Protein AF-A0A346PK46-F1 (afdb_monomer_lite)

Secondary structure (DSSP, 8-state):
-HHHHHHHHHT-SS--------STTS-HHHHHHHHHTT-TT----------------

Structure (mmCIF, N/CA/C/O backbone):
data_AF-A0A346PK46-F1
#
_entry.id   AF-A0A346PK46-F1
#
loop_
_atom_site.group_PDB
_atom_site.id
_atom_site.type_symbol
_atom_site.label_atom_id
_atom_site.label_alt_id
_atom_site.label_comp_id
_atom_site.label_asym_id
_atom_site.label_entity_id
_atom_site.label_seq_id
_atom_site.pdbx_PDB_ins_code
_atom_site.Cartn_x
_atom_site.Cartn_y
_atom_site.Cartn_z
_atom_site.occupancy
_atom_site.B_iso_or_equiv
_atom_site.auth_seq_id
_atom_site.auth_comp_id
_atom_site.auth_asym_id
_atom_site.auth_atom_id
_atom_site.pdbx_PDB_model_num
ATOM 1 N N . MET A 1 1 ? 5.313 14.397 6.178 1.00 79.94 1 MET A N 1
ATOM 2 C CA . MET A 1 1 ? 6.093 13.736 5.097 1.00 79.94 1 MET A CA 1
ATOM 3 C C . MET A 1 1 ? 5.166 12.842 4.266 1.00 79.94 1 MET A C 1
ATOM 5 O O . MET A 1 1 ? 4.064 12.570 4.716 1.00 79.94 1 MET A O 1
ATOM 9 N N . GLU A 1 2 ? 5.556 12.387 3.067 1.00 84.00 2 GLU A N 1
ATOM 10 C CA . GLU A 1 2 ? 4.685 11.574 2.179 1.00 84.00 2 GLU A CA 1
ATOM 11 C C . GLU A 1 2 ? 4.247 10.233 2.807 1.00 84.00 2 GLU A C 1
ATOM 13 O O . GLU A 1 2 ? 3.099 9.826 2.644 1.00 84.00 2 GLU A O 1
ATOM 18 N N . LEU A 1 3 ? 5.132 9.578 3.571 1.00 85.81 3 LEU A N 1
ATOM 19 C CA . LEU A 1 3 ? 4.827 8.335 4.298 1.00 85.81 3 LEU A CA 1
ATOM 20 C C . LEU A 1 3 ? 3.767 8.522 5.391 1.00 85.81 3 LEU A C 1
ATOM 22 O O . LEU A 1 3 ? 2.895 7.672 5.554 1.00 85.81 3 LEU A O 1
ATOM 26 N N . GLU A 1 4 ? 3.825 9.635 6.124 1.00 88.12 4 GLU A N 1
ATOM 27 C CA . GLU A 1 4 ? 2.846 9.949 7.174 1.00 88.12 4 GLU A CA 1
ATOM 28 C C . GLU A 1 4 ? 1.453 10.118 6.569 1.00 88.12 4 GLU A C 1
ATOM 30 O O . GLU A 1 4 ? 0.500 9.535 7.065 1.00 88.12 4 GLU A O 1
ATOM 35 N N . HIS A 1 5 ? 1.352 10.811 5.432 1.00 89.25 5 HIS A N 1
ATOM 36 C CA . HIS A 1 5 ? 0.074 11.008 4.753 1.00 89.25 5 HIS A CA 1
ATOM 37 C C . HIS A 1 5 ? -0.538 9.691 4.256 1.00 89.25 5 HIS A C 1
ATOM 39 O O . HIS A 1 5 ? -1.733 9.460 4.409 1.00 89.25 5 HIS A O 1
ATOM 45 N N . LEU A 1 6 ? 0.284 8.792 3.699 1.00 90.31 6 LEU A N 1
ATOM 46 C CA . LEU A 1 6 ? -0.174 7.446 3.336 1.00 90.31 6 LEU A CA 1
ATOM 47 C C . LEU A 1 6 ? -0.662 6.675 4.565 1.00 90.31 6 LEU A C 1
ATOM 49 O O . LEU A 1 6 ? -1.708 6.036 4.510 1.00 90.31 6 LEU A O 1
ATOM 53 N N . THR A 1 7 ? 0.073 6.774 5.674 1.00 88.12 7 THR A N 1
ATOM 54 C CA . THR A 1 7 ? -0.282 6.117 6.937 1.00 88.12 7 THR A CA 1
ATOM 55 C C . THR A 1 7 ? -1.622 6.623 7.465 1.00 88.12 7 THR A C 1
ATOM 57 O O . THR A 1 7 ? -2.459 5.807 7.824 1.00 88.12 7 THR A O 1
ATOM 60 N N . GLU A 1 8 ? -1.855 7.935 7.456 1.00 90.19 8 GLU A N 1
ATOM 61 C CA . GLU A 1 8 ? -3.127 8.542 7.866 1.00 90.19 8 GLU A CA 1
ATOM 62 C C . GLU A 1 8 ? -4.300 8.058 7.007 1.00 90.19 8 GLU A C 1
ATOM 64 O O . GLU A 1 8 ? -5.341 7.691 7.545 1.00 90.19 8 GLU A O 1
ATOM 69 N N . CYS A 1 9 ? -4.136 7.989 5.682 1.00 91.00 9 CYS A N 1
ATOM 70 C CA . CYS A 1 9 ? -5.195 7.499 4.800 1.00 91.00 9 CYS A CA 1
ATOM 71 C C . CYS A 1 9 ? -5.555 6.029 5.050 1.00 91.00 9 CYS A C 1
ATOM 73 O O . CYS A 1 9 ? -6.709 5.648 4.879 1.00 91.00 9 CYS A O 1
ATOM 75 N N . PHE A 1 10 ? -4.588 5.194 5.437 1.00 87.81 10 PHE A N 1
ATOM 76 C CA . PHE A 1 10 ? -4.856 3.792 5.756 1.00 87.81 10 PHE A CA 1
ATOM 77 C C . PHE A 1 10 ? -5.572 3.602 7.103 1.00 87.81 10 PHE A C 1
ATOM 79 O O . PHE A 1 10 ? -6.230 2.583 7.280 1.00 87.81 10 PHE A O 1
ATOM 86 N N . GLU A 1 11 ? -5.460 4.557 8.032 1.00 89.88 11 GLU A N 1
ATOM 87 C CA . GLU A 1 11 ? -6.198 4.563 9.309 1.00 89.88 11 GLU A CA 1
ATOM 88 C C . GLU A 1 11 ? -7.593 5.208 9.197 1.00 89.88 11 GLU A C 1
ATOM 90 O O . GLU A 1 11 ? -8.292 5.346 10.198 1.00 89.88 11 GLU A O 1
ATOM 95 N N . SER A 1 12 ? -8.003 5.643 8.000 1.00 91.38 12 SER A N 1
ATOM 96 C CA . SER A 1 12 ? -9.315 6.254 7.781 1.00 91.38 12 SER A CA 1
ATOM 97 C C . SER A 1 12 ? -10.436 5.234 7.995 1.00 91.38 12 SER A C 1
ATOM 99 O O . SER A 1 12 ? -10.412 4.132 7.445 1.00 91.38 12 SER A O 1
ATOM 101 N N . ASP A 1 13 ? -11.478 5.637 8.728 1.00 92.38 13 ASP A N 1
ATOM 102 C CA . ASP A 1 13 ? -12.714 4.855 8.884 1.00 92.38 13 ASP A CA 1
ATOM 103 C C . ASP A 1 13 ? -13.504 4.737 7.562 1.00 92.38 13 ASP A C 1
ATOM 105 O O . ASP A 1 13 ? -14.485 3.992 7.464 1.00 92.38 13 ASP A O 1
ATOM 109 N N . THR A 1 14 ? -13.101 5.488 6.531 1.00 92.75 14 THR A N 1
ATOM 110 C CA . THR A 1 14 ? -13.691 5.456 5.193 1.00 92.75 14 THR A CA 1
ATOM 111 C C . THR A 1 14 ? -12.722 4.915 4.150 1.00 92.75 14 THR A C 1
ATOM 113 O O . THR A 1 14 ? -11.506 4.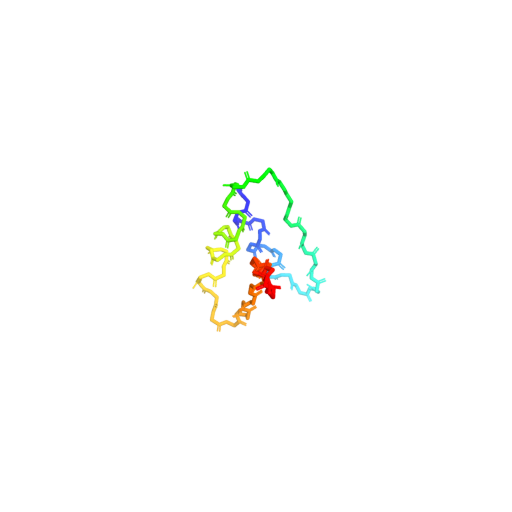993 4.285 1.00 92.75 14 THR A O 1
ATOM 116 N N . ALA A 1 15 ? -13.269 4.385 3.055 1.00 91.00 15 ALA A N 1
ATOM 117 C CA . ALA A 1 15 ? -12.457 3.915 1.941 1.00 91.00 15 ALA A CA 1
ATOM 118 C C . ALA A 1 15 ? -11.790 5.094 1.206 1.00 91.00 15 ALA A C 1
ATOM 120 O O . ALA A 1 15 ? -12.453 5.820 0.465 1.00 91.00 15 ALA A O 1
ATOM 121 N N . GLU A 1 16 ? -10.477 5.239 1.376 1.00 93.25 16 GLU A N 1
ATOM 122 C CA . GLU A 1 16 ? -9.656 6.229 0.674 1.00 93.25 16 GLU A CA 1
ATOM 123 C C . GLU A 1 16 ? -9.084 5.674 -0.639 1.00 93.25 16 GLU A C 1
ATOM 125 O O . GLU A 1 16 ? -8.698 4.505 -0.739 1.00 93.25 16 GLU A O 1
ATOM 130 N N . PHE A 1 17 ? -8.972 6.529 -1.661 1.00 92.19 17 PHE A N 1
ATOM 131 C CA . PHE A 1 17 ? -8.309 6.195 -2.924 1.00 92.19 17 PHE A CA 1
ATOM 132 C C . PHE A 1 17 ? -7.186 7.187 -3.232 1.00 92.19 17 PHE A C 1
ATOM 134 O O . PHE A 1 17 ? -7.429 8.358 -3.517 1.00 92.19 17 PHE A O 1
ATOM 141 N N . ILE A 1 18 ? -5.943 6.698 -3.219 1.00 90.69 18 ILE A N 1
ATOM 142 C CA . ILE A 1 18 ? -4.741 7.530 -3.330 1.00 90.69 18 ILE A CA 1
ATOM 143 C C . ILE A 1 18 ? -4.065 7.303 -4.681 1.00 90.69 18 ILE A C 1
ATOM 145 O O . ILE A 1 18 ? -3.794 6.170 -5.084 1.00 90.69 18 ILE A O 1
ATOM 149 N N . VAL A 1 19 ? -3.723 8.395 -5.369 1.00 90.31 19 VAL A N 1
ATOM 150 C CA . VAL A 1 19 ? -2.954 8.359 -6.619 1.00 90.31 19 VAL A CA 1
ATOM 151 C C . VAL A 1 19 ? -1.578 8.974 -6.395 1.00 90.31 19 VAL A C 1
ATOM 153 O O . VAL A 1 19 ? -1.440 10.186 -6.260 1.00 90.31 19 VAL A O 1
ATOM 156 N N . ILE A 1 20 ? -0.537 8.141 -6.432 1.00 88.81 20 ILE A N 1
ATOM 157 C CA . ILE A 1 20 ? 0.856 8.598 -6.370 1.00 88.81 20 ILE A CA 1
ATOM 158 C C . ILE A 1 20 ? 1.387 8.773 -7.795 1.00 88.81 20 ILE A C 1
ATOM 160 O O . ILE A 1 20 ? 1.599 7.805 -8.532 1.00 88.81 20 ILE A O 1
ATOM 164 N N . TYR A 1 21 ? 1.651 10.016 -8.189 1.00 89.31 21 TYR A N 1
ATOM 165 C CA . TYR A 1 21 ? 2.206 10.365 -9.497 1.00 89.31 21 TYR A CA 1
ATOM 166 C C . TYR A 1 21 ? 3.491 11.185 -9.348 1.00 89.31 21 TYR A C 1
ATOM 168 O O . TYR A 1 21 ? 3.734 11.833 -8.340 1.00 89.31 21 TYR A O 1
ATOM 176 N N . GLY A 1 22 ? 4.369 11.132 -10.352 1.00 87.06 22 GLY A N 1
ATOM 177 C CA . GLY A 1 22 ? 5.645 11.851 -10.306 1.00 87.06 22 GLY A CA 1
ATOM 178 C C . GLY A 1 22 ? 6.630 11.376 -11.366 1.00 87.06 22 GLY A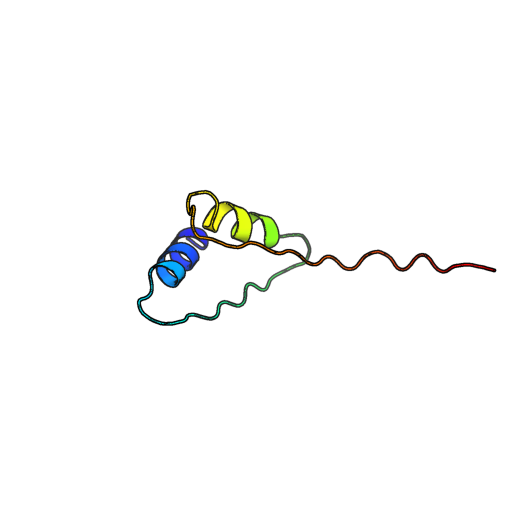 C 1
ATOM 179 O O . GLY A 1 22 ? 6.374 10.385 -12.063 1.00 87.06 22 GLY A O 1
ATOM 180 N N . ARG A 1 23 ? 7.782 12.052 -11.480 1.00 87.31 23 ARG A N 1
ATOM 181 C CA . ARG A 1 23 ? 8.799 11.767 -12.512 1.00 87.31 23 ARG A CA 1
ATOM 182 C C . ARG A 1 23 ? 9.222 10.290 -12.537 1.00 87.31 23 ARG A C 1
ATOM 184 O O . ARG A 1 23 ? 9.178 9.565 -11.536 1.00 87.31 23 ARG A O 1
ATOM 191 N N . ARG A 1 24 ? 9.628 9.822 -13.724 1.00 79.50 24 ARG A N 1
ATOM 192 C CA . ARG A 1 24 ? 10.187 8.473 -13.913 1.00 79.50 24 ARG A CA 1
ATOM 193 C C . ARG A 1 24 ? 11.386 8.289 -12.969 1.00 79.50 24 ARG A C 1
ATOM 195 O O . ARG A 1 24 ? 12.219 9.181 -12.889 1.00 79.50 24 ARG A O 1
ATOM 202 N N . ARG A 1 25 ? 11.462 7.125 -12.308 1.00 74.38 25 ARG A N 1
ATOM 203 C CA . ARG A 1 25 ? 12.525 6.696 -11.367 1.00 74.38 25 ARG A CA 1
ATOM 204 C C . ARG A 1 25 ? 12.552 7.321 -9.963 1.00 74.38 25 ARG A C 1
ATOM 206 O O . ARG A 1 25 ? 13.471 7.023 -9.219 1.00 74.38 25 ARG A O 1
ATOM 213 N N . LEU A 1 26 ? 11.541 8.083 -9.550 1.00 80.69 26 LEU A N 1
ATOM 214 C CA . LEU A 1 26 ? 11.452 8.606 -8.172 1.00 80.69 26 LEU A CA 1
ATOM 215 C C . LEU A 1 26 ? 10.931 7.590 -7.133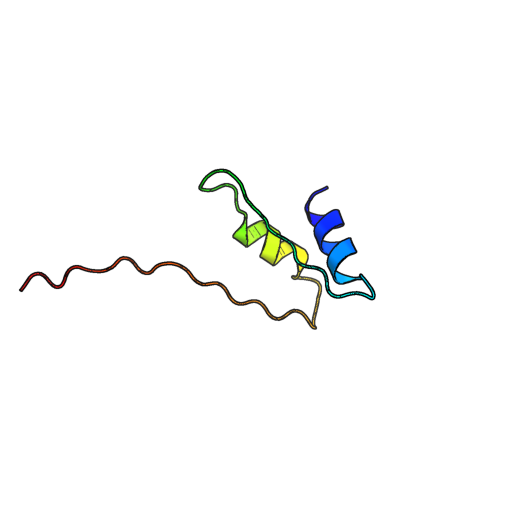 1.00 80.69 26 LEU A C 1
ATOM 217 O O . LEU A 1 26 ? 10.104 7.948 -6.314 1.00 80.69 26 LEU A O 1
ATOM 221 N N . GLY A 1 27 ? 11.297 6.308 -7.213 1.00 88.56 27 GLY A N 1
ATOM 222 C CA . GLY A 1 27 ? 11.005 5.363 -6.121 1.00 88.56 27 GLY A CA 1
ATOM 223 C C . GLY A 1 27 ? 9.533 5.181 -5.704 1.00 88.56 27 GLY A C 1
ATOM 224 O O . GLY A 1 27 ? 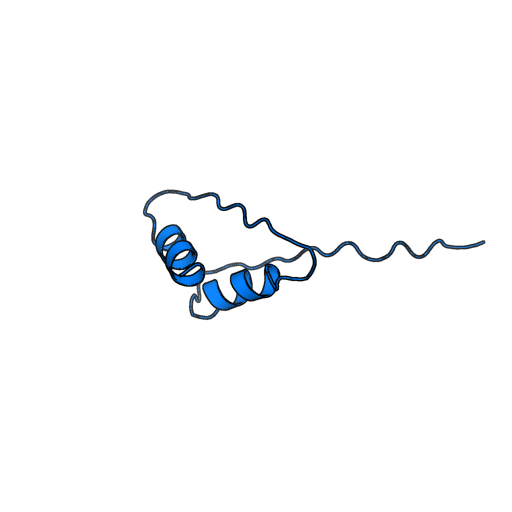9.288 4.657 -4.634 1.00 88.56 27 GLY A O 1
ATOM 225 N N . LYS A 1 28 ? 8.529 5.561 -6.511 1.00 91.19 28 LYS A N 1
ATOM 226 C CA . LYS A 1 28 ? 7.100 5.476 -6.113 1.00 91.19 28 LYS A CA 1
ATOM 227 C C . LYS A 1 28 ? 6.681 4.098 -5.585 1.00 91.19 28 LYS A C 1
ATOM 229 O O . LYS A 1 28 ? 5.930 4.011 -4.626 1.00 91.19 28 LYS A O 1
ATOM 234 N N . SER A 1 29 ? 7.166 3.021 -6.207 1.00 90.88 29 SER A N 1
ATOM 235 C CA . SER A 1 29 ? 6.904 1.663 -5.717 1.00 90.88 29 SER A CA 1
ATOM 236 C C . SER A 1 29 ? 7.561 1.382 -4.363 1.00 90.88 29 SER A C 1
ATOM 238 O O . SER A 1 29 ? 7.059 0.552 -3.619 1.00 90.88 29 SER A O 1
ATOM 240 N N . GLU A 1 30 ? 8.701 2.004 -4.078 1.00 92.00 30 GLU A N 1
ATOM 241 C CA . GLU A 1 30 ? 9.421 1.882 -2.807 1.00 92.00 30 GLU A CA 1
ATOM 242 C C . GLU A 1 30 ? 8.693 2.648 -1.705 1.00 92.00 30 GLU A C 1
ATOM 244 O O . GLU A 1 30 ? 8.377 2.044 -0.691 1.00 92.00 30 GLU A O 1
ATOM 249 N N . LEU A 1 31 ? 8.237 3.874 -1.989 1.00 91.06 31 LEU A N 1
ATOM 250 C CA . LEU A 1 31 ? 7.360 4.639 -1.096 1.00 91.06 31 LEU A CA 1
ATOM 251 C C . LEU A 1 31 ? 6.116 3.834 -0.677 1.00 91.06 31 LEU A C 1
ATOM 253 O O . LEU A 1 31 ? 5.765 3.792 0.498 1.00 91.06 31 LEU A O 1
ATOM 257 N N . VAL A 1 32 ? 5.463 3.156 -1.630 1.00 90.94 32 VAL A N 1
ATOM 258 C CA . VAL A 1 32 ? 4.308 2.298 -1.319 1.00 90.94 32 VAL A CA 1
ATOM 259 C C . VAL A 1 32 ? 4.713 1.110 -0.447 1.00 90.94 32 VAL A C 1
ATOM 261 O O . VAL A 1 32 ? 3.978 0.788 0.479 1.00 90.94 32 VAL A O 1
ATOM 264 N N . ARG A 1 33 ? 5.860 0.466 -0.705 1.00 91.62 33 ARG A N 1
ATOM 265 C CA . ARG A 1 33 ? 6.323 -0.673 0.109 1.00 91.62 33 ARG A CA 1
ATOM 266 C C . ARG A 1 33 ? 6.647 -0.254 1.538 1.00 91.62 33 ARG A C 1
ATOM 268 O O . ARG A 1 33 ? 6.183 -0.913 2.457 1.00 91.62 33 ARG A O 1
ATOM 275 N N . GLU A 1 34 ? 7.375 0.842 1.713 1.00 92.06 34 GLU A N 1
ATOM 276 C CA . GLU A 1 34 ? 7.716 1.380 3.033 1.00 92.06 34 GLU A CA 1
ATOM 277 C C . GLU A 1 34 ? 6.456 1.764 3.823 1.00 92.06 34 GLU A C 1
ATOM 279 O O . GLU A 1 34 ? 6.346 1.449 5.003 1.00 92.06 34 GLU A O 1
ATOM 284 N N . SER A 1 35 ? 5.450 2.357 3.166 1.00 91.38 35 SER A N 1
ATOM 285 C CA . SER A 1 35 ? 4.201 2.768 3.833 1.00 91.38 35 SER A CA 1
ATOM 286 C C . SER A 1 35 ? 3.353 1.616 4.395 1.00 91.38 35 SER A C 1
ATOM 288 O O . SER A 1 35 ? 2.474 1.854 5.223 1.00 91.38 35 SER A O 1
ATOM 290 N N . ILE A 1 36 ? 3.595 0.379 3.947 1.00 91.81 36 ILE A N 1
ATOM 291 C CA . ILE A 1 36 ? 2.827 -0.811 4.344 1.00 91.81 36 ILE A CA 1
ATOM 292 C C . ILE A 1 36 ? 3.676 -1.872 5.051 1.00 91.81 36 ILE A C 1
ATOM 294 O O . ILE A 1 36 ? 3.138 -2.895 5.459 1.00 91.81 36 ILE A O 1
ATOM 298 N N . GLU A 1 37 ? 4.987 -1.665 5.202 1.00 90.69 37 GLU A N 1
ATOM 299 C CA . GLU A 1 37 ? 5.905 -2.663 5.771 1.00 90.69 37 GLU A CA 1
ATOM 300 C C . GLU A 1 37 ? 5.543 -3.039 7.216 1.00 90.69 37 GLU A C 1
ATOM 302 O O . GLU A 1 37 ? 5.662 -4.195 7.616 1.00 90.69 37 GLU A O 1
ATOM 307 N N . SER A 1 38 ? 5.033 -2.079 7.989 1.00 84.50 38 SER A N 1
ATOM 308 C CA . SER A 1 38 ? 4.582 -2.278 9.368 1.00 84.50 38 SER A CA 1
ATOM 309 C C . SER A 1 38 ? 3.131 -2.771 9.491 1.00 84.50 38 SER A C 1
ATOM 311 O O . SER A 1 38 ? 2.650 -2.953 10.610 1.00 84.50 38 SER A O 1
ATOM 313 N N . ARG A 1 39 ? 2.425 -3.007 8.372 1.00 86.62 39 ARG A N 1
ATOM 314 C CA . ARG A 1 39 ? 0.994 -3.357 8.334 1.00 86.62 39 ARG A CA 1
ATOM 315 C C . ARG A 1 39 ? 0.785 -4.815 7.931 1.00 86.62 39 ARG A C 1
ATOM 317 O O . ARG A 1 39 ? 0.958 -5.189 6.774 1.00 86.62 39 ARG A O 1
ATOM 324 N N . GLY A 1 40 ? 0.382 -5.648 8.891 1.00 85.38 40 GLY A N 1
ATOM 325 C CA . GLY A 1 40 ? 0.168 -7.088 8.673 1.00 85.38 40 GLY A CA 1
ATOM 326 C C . GLY A 1 40 ? -1.087 -7.445 7.867 1.00 85.38 40 GLY A C 1
ATOM 327 O O . GLY A 1 40 ? -1.233 -8.585 7.432 1.00 85.38 40 GLY A O 1
ATOM 328 N N . ASP A 1 41 ? -1.989 -6.490 7.672 1.00 89.56 41 ASP A N 1
ATOM 329 C CA . ASP A 1 41 ? -3.265 -6.614 6.965 1.00 89.56 41 ASP A CA 1
ATOM 330 C C . ASP A 1 41 ? -3.222 -6.062 5.528 1.00 89.56 41 ASP A C 1
ATOM 332 O O . ASP A 1 41 ? -4.163 -6.248 4.752 1.00 89.56 41 ASP A O 1
ATOM 336 N N . ALA A 1 42 ? -2.119 -5.419 5.138 1.00 91.12 42 ALA A N 1
ATOM 337 C CA . ALA A 1 42 ? -1.972 -4.829 3.818 1.00 91.12 42 ALA A CA 1
ATOM 338 C C . ALA A 1 42 ? -1.764 -5.894 2.725 1.00 91.12 42 ALA A C 1
ATOM 340 O O . ALA A 1 42 ? -0.889 -6.758 2.806 1.00 91.12 42 ALA A O 1
ATOM 341 N N . ILE A 1 43 ? -2.523 -5.783 1.630 1.00 92.19 43 ILE A N 1
ATOM 342 C CA . ILE A 1 43 ? -2.342 -6.611 0.430 1.00 92.19 43 ILE A CA 1
ATOM 343 C C . ILE A 1 43 ? -1.658 -5.780 -0.658 1.00 92.19 43 ILE A C 1
ATOM 345 O O . ILE A 1 43 ? -2.237 -4.840 -1.200 1.00 92.19 43 ILE A O 1
ATOM 349 N N . TYR A 1 44 ? -0.438 -6.168 -1.038 1.00 91.44 44 TYR A N 1
ATOM 350 C CA . TYR A 1 44 ? 0.338 -5.496 -2.082 1.00 91.44 44 TYR A CA 1
ATOM 351 C C . TYR A 1 44 ? 0.399 -6.298 -3.384 1.00 91.44 44 TYR A C 1
ATOM 353 O O . TYR A 1 44 ? 0.812 -7.459 -3.403 1.00 91.44 44 TYR A O 1
ATOM 361 N N . LYS A 1 45 ? 0.059 -5.654 -4.508 1.00 92.50 45 LYS A N 1
ATOM 362 C CA . LYS A 1 45 ? 0.205 -6.234 -5.849 1.00 92.50 45 LYS A CA 1
ATOM 363 C C . LYS A 1 45 ? 0.778 -5.218 -6.830 1.00 92.50 45 LYS A C 1
ATOM 365 O O . LYS A 1 45 ? 0.161 -4.197 -7.115 1.00 92.50 45 LYS A O 1
ATOM 370 N N . GLU A 1 46 ? 1.939 -5.529 -7.398 1.00 91.62 46 GLU A N 1
ATOM 371 C CA . GLU A 1 46 ? 2.599 -4.687 -8.398 1.00 91.62 46 GLU A CA 1
ATOM 372 C C . GLU A 1 46 ? 2.475 -5.292 -9.799 1.00 91.62 46 GLU A C 1
ATOM 374 O O . GLU A 1 46 ? 2.776 -6.468 -10.013 1.00 91.62 46 GLU A O 1
ATOM 379 N N . TYR A 1 47 ? 2.105 -4.465 -10.776 1.00 90.31 47 TYR A N 1
ATOM 380 C CA . TYR A 1 47 ? 2.151 -4.825 -12.189 1.00 90.31 47 TYR A CA 1
ATOM 381 C C . TYR A 1 47 ? 3.215 -3.991 -12.891 1.00 90.31 47 TYR A C 1
ATOM 383 O O . TYR A 1 47 ? 3.121 -2.768 -12.981 1.00 90.31 47 TYR A O 1
ATOM 391 N N . ARG A 1 48 ? 4.224 -4.665 -13.439 1.00 86.38 48 ARG A N 1
ATOM 392 C CA . ARG A 1 48 ? 5.183 -4.057 -14.360 1.00 86.38 48 ARG A CA 1
ATOM 393 C C . ARG A 1 48 ? 4.893 -4.540 -15.766 1.00 86.38 48 ARG A C 1
ATOM 395 O O . ARG A 1 48 ? 4.704 -5.735 -15.993 1.00 86.38 48 ARG A O 1
ATOM 402 N N . ARG A 1 49 ? 4.906 -3.614 -16.726 1.00 87.00 49 ARG A N 1
ATOM 403 C CA . ARG A 1 49 ? 4.902 -3.978 -18.142 1.00 87.00 49 ARG A CA 1
ATOM 404 C C . ARG A 1 49 ? 6.125 -4.857 -18.396 1.00 87.00 49 ARG A C 1
ATOM 406 O O . ARG A 1 49 ? 7.254 -4.384 -18.274 1.00 87.00 49 ARG A O 1
ATOM 413 N N . LYS A 1 50 ? 5.906 -6.125 -18.747 1.00 81.56 50 LYS A N 1
ATOM 414 C CA . LYS A 1 50 ? 6.987 -6.958 -19.270 1.00 81.56 50 LYS A CA 1
ATOM 415 C C . LYS A 1 50 ? 7.382 -6.408 -20.641 1.00 81.56 50 LYS A C 1
ATOM 417 O O . LYS A 1 50 ? 6.485 -6.048 -21.411 1.00 81.56 50 LYS A O 1
ATOM 422 N N . PRO A 1 51 ? 8.683 -6.293 -20.952 1.00 79.81 51 PRO A N 1
ATOM 423 C CA . PRO A 1 51 ? 9.090 -5.965 -22.306 1.00 79.81 51 PRO A CA 1
ATOM 424 C C . PRO A 1 51 ? 8.476 -7.007 -23.241 1.00 79.81 51 PRO A C 1
ATOM 426 O O . PRO A 1 51 ? 8.626 -8.211 -23.033 1.00 79.81 51 PRO A O 1
ATOM 429 N N . THR A 1 52 ? 7.719 -6.538 -24.229 1.00 79.31 52 THR A N 1
ATOM 430 C CA . THR A 1 52 ? 7.229 -7.388 -25.308 1.00 79.31 52 THR A CA 1
ATOM 431 C C . THR A 1 52 ? 8.458 -7.774 -26.119 1.00 79.31 52 THR A C 1
ATOM 433 O O . THR A 1 52 ? 8.958 -6.963 -26.895 1.00 79.31 52 THR A O 1
ATOM 4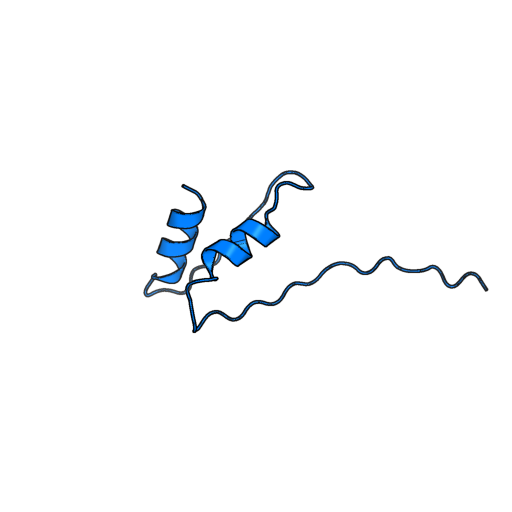36 N N . ALA A 1 53 ? 9.001 -8.969 -25.886 1.00 69.75 53 ALA A N 1
ATOM 437 C CA . ALA A 1 53 ? 9.949 -9.547 -26.821 1.00 69.75 53 ALA A CA 1
ATOM 438 C C . ALA A 1 53 ? 9.174 -9.746 -28.126 1.00 69.75 53 ALA A C 1
ATOM 440 O O . ALA A 1 53 ? 8.244 -10.552 -28.177 1.00 69.75 53 ALA A O 1
ATOM 441 N N . LEU A 1 54 ? 9.484 -8.943 -29.145 1.00 64.31 54 LEU A N 1
ATOM 442 C CA . LEU A 1 54 ? 9.076 -9.252 -30.505 1.00 64.31 54 LEU A CA 1
ATOM 443 C C . LEU A 1 54 ? 9.639 -10.641 -30.801 1.00 64.31 54 LEU A C 1
ATOM 445 O O . LEU A 1 54 ? 10.855 -10.813 -30.863 1.00 64.31 54 LEU A O 1
ATOM 449 N N . ALA A 1 55 ? 8.754 -11.629 -30.914 1.00 62.88 55 ALA A N 1
ATOM 450 C CA . ALA A 1 55 ? 9.060 -12.862 -31.609 1.00 62.88 55 ALA A CA 1
ATOM 451 C C . ALA A 1 55 ? 9.345 -12.454 -33.056 1.00 62.88 55 ALA A C 1
ATOM 453 O O . ALA A 1 55 ? 8.427 -12.230 -33.843 1.00 62.88 55 ALA A O 1
ATOM 454 N N . VAL A 1 56 ? 10.620 -12.216 -33.352 1.00 54.44 56 VAL A N 1
ATOM 455 C CA . VAL A 1 56 ? 11.096 -12.093 -34.722 1.00 54.44 56 VAL A CA 1
ATOM 456 C C . VAL A 1 56 ? 11.095 -13.523 -35.248 1.00 54.44 56 VAL A C 1
ATOM 458 O O . VAL A 1 56 ? 11.814 -14.369 -34.712 1.00 54.44 56 VAL A O 1
ATOM 461 N N . GLY A 1 57 ? 10.164 -13.796 -36.162 1.00 49.00 57 GLY A N 1
ATOM 462 C CA . GLY A 1 57 ? 10.105 -15.044 -36.919 1.00 49.00 57 GLY A CA 1
ATOM 463 C C . GLY A 1 57 ? 11.215 -15.143 -37.951 1.00 49.00 57 GLY A C 1
ATOM 464 O O . GLY A 1 57 ? 11.851 -14.102 -38.240 1.00 49.00 57 GLY A O 1
#

Sequence (57 aa):
MELEHLTECFESDTAEFIVI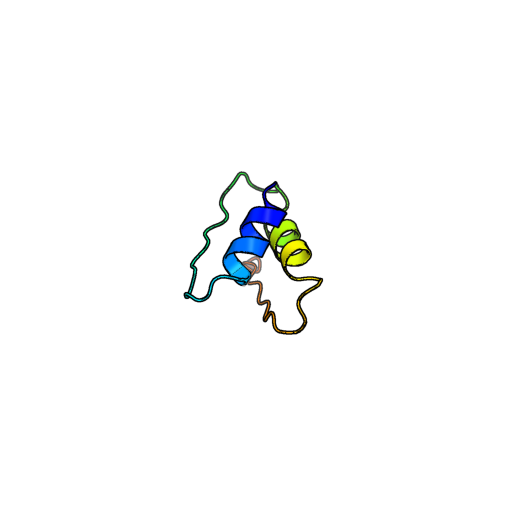YGRRRLGKSELVRESIESRGDAIYKEYRRKPTALAVG

Organism: NCBI:txid2044521

Foldseek 3Di:
DLLVVLLVQVPDPDDDDDDDDDDPPPCPVVSVCVSCVPPPPDDDDDDDPDPPPPPPD

InterPro domains:
  IPR011579 ATPase domain [PF01637] (1-42)
  IPR027417 P-loop containing nucleoside triphosphate hydrolase [G3DSA:3.40.50.300] (1-54)

pLDDT: mean 85.92, std 9.25, range [49.0, 93.25]

Radius of gyration: 15.51 Å; chains: 1; bounding box: 26×29×46 Å